Protein AF-A0A074XEB4-F1 (afdb_monomer)

Solvent-accessible surface area (backbone atoms only — not comparable to full-atom values): 8879 Å² total; per-residue (Å²): 133,75,72,48,78,46,71,29,44,56,76,37,63,10,95,48,58,69,48,80,45,62,54,69,74,56,50,58,54,47,54,52,51,36,45,74,75,64,67,63,70,78,90,46,61,67,48,52,50,41,33,47,50,17,45,57,63,32,37,26,54,66,77,94,17,57,70,47,36,46,62,58,50,24,24,54,47,22,41,49,53,44,48,55,43,42,75,75,69,44,49,66,73,52,87,62,85,43,35,45,31,39,47,49,46,71,90,68,72,49,52,50,68,60,49,26,54,48,27,45,80,61,78,38,92,58,65,51,54,53,48,76,52,41,83,82,71,46,72,66,57,52,52,44,47,51,54,47,53,54,52,66,68,65,78,76,123

Mean predicted aligned error: 4.4 Å

pLDDT: mean 93.13, std 8.38, range [37.31, 98.62]

Radius of gyration: 19.77 Å; Cα contacts (8 Å, |Δi|>4): 208; chains: 1; bounding box: 48×30×53 Å

Structure (mmCIF, N/CA/C/O backbone):
data_AF-A0A074XEB4-F1
#
_entry.id   AF-A0A074XEB4-F1
#
loop_
_atom_site.group_PDB
_atom_site.id
_atom_site.type_symbol
_atom_site.label_atom_id
_atom_site.label_alt_id
_atom_site.label_comp_id
_atom_site.label_asym_id
_atom_site.label_entity_id
_atom_site.label_seq_id
_atom_site.pdbx_PDB_ins_code
_atom_site.Cartn_x
_atom_site.Cartn_y
_atom_site.Cartn_z
_atom_site.occupancy
_atom_site.B_iso_or_equiv
_atom_site.auth_seq_id
_atom_site.auth_comp_id
_atom_site.auth_asym_id
_atom_site.auth_atom_id
_atom_site.pdbx_PDB_model_num
ATOM 1 N N . MET A 1 1 ? 13.886 19.000 -16.911 1.00 63.03 1 MET A N 1
ATOM 2 C CA . MET A 1 1 ? 13.196 17.870 -17.573 1.00 63.03 1 MET A CA 1
ATOM 3 C C . MET A 1 1 ? 12.607 17.005 -16.473 1.00 63.03 1 MET A C 1
ATOM 5 O O . MET A 1 1 ? 13.325 16.750 -15.516 1.00 63.03 1 MET A O 1
ATOM 9 N N . ALA A 1 2 ? 11.324 16.650 -16.542 1.00 77.25 2 ALA A N 1
ATOM 10 C CA . ALA A 1 2 ? 10.680 15.866 -15.488 1.00 77.25 2 ALA A CA 1
ATOM 11 C C . ALA A 1 2 ? 11.095 14.390 -15.575 1.00 77.25 2 ALA A C 1
ATOM 13 O O . ALA A 1 2 ? 11.271 13.855 -16.672 1.00 77.25 2 ALA A O 1
ATOM 14 N N . SER A 1 3 ? 11.252 13.750 -14.421 1.00 87.69 3 SER A N 1
ATOM 15 C CA . SER A 1 3 ? 11.361 12.302 -14.302 1.00 87.69 3 SER A CA 1
ATOM 16 C C . SER A 1 3 ? 10.159 11.777 -13.521 1.00 87.69 3 SER A C 1
ATOM 18 O O . SER A 1 3 ? 9.656 12.440 -12.613 1.00 87.69 3 SER A O 1
ATOM 20 N N . HIS A 1 4 ? 9.677 10.596 -13.899 1.00 93.44 4 HIS A N 1
ATOM 21 C CA . HIS A 1 4 ? 8.518 9.963 -13.277 1.00 93.44 4 HIS A CA 1
ATOM 22 C C . HIS A 1 4 ? 8.945 8.611 -12.697 1.00 93.44 4 HIS A C 1
ATOM 24 O O . HIS A 1 4 ? 9.179 7.672 -13.464 1.00 93.44 4 HIS A O 1
ATOM 30 N N . PRO A 1 5 ? 9.121 8.505 -11.368 1.00 93.75 5 PRO A N 1
ATOM 31 C CA . PRO A 1 5 ? 9.399 7.232 -10.727 1.00 93.75 5 PRO A CA 1
ATOM 32 C C . PRO A 1 5 ? 8.119 6.396 -10.614 1.00 93.75 5 PRO A C 1
ATOM 34 O O . PRO A 1 5 ? 7.050 6.911 -10.292 1.00 93.75 5 PRO A O 1
ATOM 37 N N . LEU A 1 6 ? 8.250 5.092 -10.831 1.00 94.31 6 LEU A N 1
ATOM 38 C CA . LEU A 1 6 ? 7.203 4.093 -10.646 1.00 94.31 6 LEU A CA 1
ATOM 39 C C . LEU A 1 6 ? 7.745 2.963 -9.771 1.00 94.31 6 LEU A C 1
ATOM 41 O O . LEU A 1 6 ? 8.860 2.502 -9.995 1.00 94.31 6 LEU A O 1
ATOM 45 N N . ASP A 1 7 ? 6.964 2.510 -8.795 1.00 96.00 7 ASP A N 1
ATOM 46 C CA . ASP A 1 7 ? 7.328 1.418 -7.888 1.00 96.00 7 ASP A CA 1
ATOM 47 C C . ASP A 1 7 ? 6.452 0.190 -8.158 1.00 96.00 7 ASP A C 1
ATOM 49 O O . ASP A 1 7 ? 5.226 0.295 -8.154 1.00 96.00 7 ASP A O 1
ATOM 53 N N . PHE A 1 8 ? 7.078 -0.968 -8.363 1.00 96.88 8 PHE A N 1
ATOM 54 C CA . PHE A 1 8 ? 6.392 -2.240 -8.611 1.00 96.88 8 PHE A CA 1
ATOM 55 C C . PHE A 1 8 ? 6.152 -3.050 -7.331 1.00 96.88 8 PHE A C 1
ATOM 57 O O . PHE A 1 8 ? 5.372 -3.998 -7.333 1.00 96.88 8 PHE A O 1
ATOM 64 N N . SER A 1 9 ? 6.812 -2.682 -6.234 1.00 96.12 9 SER A N 1
ATOM 65 C CA . SER A 1 9 ? 6.899 -3.473 -5.003 1.00 96.12 9 SER A CA 1
ATOM 66 C C . SER A 1 9 ? 5.862 -3.152 -3.929 1.00 96.12 9 SER A C 1
ATOM 68 O O . SER A 1 9 ? 5.866 -3.743 -2.852 1.00 96.12 9 SER A O 1
ATOM 70 N N . LYS A 1 10 ? 4.950 -2.223 -4.226 1.00 95.69 10 LYS A N 1
ATOM 71 C CA . LYS A 1 10 ? 3.802 -1.896 -3.372 1.00 95.69 10 LYS A CA 1
ATOM 72 C C . LYS A 1 10 ? 2.583 -2.725 -3.784 1.00 95.69 10 LYS A C 1
ATOM 74 O O . LYS A 1 10 ? 2.668 -3.938 -3.935 1.00 95.69 10 LYS A O 1
ATOM 79 N N . ASP A 1 11 ? 1.443 -2.078 -4.009 1.00 93.75 11 ASP A N 1
ATOM 80 C CA . ASP A 1 11 ? 0.188 -2.766 -4.319 1.00 93.75 11 ASP A CA 1
ATOM 81 C C . ASP A 1 11 ? 0.176 -3.450 -5.700 1.00 93.75 11 ASP A C 1
ATOM 83 O O . ASP A 1 11 ? -0.709 -4.254 -5.979 1.00 93.75 11 ASP A O 1
ATOM 87 N N . LEU A 1 12 ? 1.188 -3.189 -6.540 1.00 94.44 12 LEU A N 1
ATOM 88 C CA . LEU A 1 12 ? 1.451 -3.966 -7.755 1.00 94.44 12 LEU A CA 1
ATOM 89 C C . LEU A 1 12 ? 1.935 -5.397 -7.452 1.00 94.44 12 LEU A C 1
ATOM 91 O O . LEU A 1 12 ? 1.704 -6.299 -8.249 1.00 94.44 12 LEU A O 1
ATOM 95 N N . GLY A 1 13 ? 2.540 -5.639 -6.286 1.00 94.44 13 GLY A N 1
ATOM 96 C CA . GLY A 1 13 ? 2.830 -6.988 -5.800 1.00 94.44 13 GLY A CA 1
ATOM 97 C C . GLY A 1 13 ? 4.103 -7.641 -6.342 1.00 94.44 13 GLY A C 1
ATOM 98 O O . GLY A 1 13 ? 4.326 -8.821 -6.064 1.00 94.44 13 GLY A O 1
ATOM 99 N N . ALA A 1 14 ? 4.963 -6.914 -7.065 1.00 96.75 14 ALA A N 1
ATOM 100 C CA . ALA A 1 14 ? 6.295 -7.423 -7.388 1.00 96.75 14 ALA A CA 1
ATOM 101 C C . ALA A 1 14 ? 7.145 -7.531 -6.102 1.00 96.75 14 ALA A C 1
ATOM 103 O O . ALA A 1 14 ? 6.984 -6.730 -5.185 1.00 96.75 14 ALA A O 1
ATOM 104 N N . PRO A 1 15 ? 8.092 -8.477 -6.003 1.00 95.75 15 PRO A N 1
ATOM 105 C CA . PRO A 1 15 ? 8.903 -8.638 -4.794 1.00 95.75 15 PRO A CA 1
ATOM 106 C C . PRO A 1 15 ? 9.856 -7.458 -4.541 1.00 95.75 15 PRO A C 1
ATOM 108 O O . PRO A 1 15 ? 10.216 -7.186 -3.401 1.00 95.75 15 PRO A O 1
ATOM 111 N N . MET A 1 16 ? 10.291 -6.769 -5.599 1.00 94.94 16 MET A N 1
ATOM 112 C CA . MET A 1 16 ? 11.122 -5.565 -5.545 1.00 94.94 16 MET A CA 1
ATOM 113 C C . MET A 1 16 ? 11.140 -4.880 -6.915 1.00 94.94 16 MET A C 1
ATOM 115 O O . MET A 1 16 ? 10.913 -5.523 -7.940 1.00 94.94 16 MET A O 1
ATOM 119 N N . GLY A 1 17 ? 11.501 -3.598 -6.935 1.00 93.44 17 GLY A N 1
ATOM 120 C CA . GLY A 1 17 ? 11.861 -2.887 -8.159 1.00 93.44 17 GLY A CA 1
ATOM 121 C C . GLY A 1 17 ? 11.115 -1.573 -8.346 1.00 93.44 17 GLY A C 1
ATOM 122 O O . GLY A 1 17 ? 9.956 -1.427 -7.970 1.00 93.44 17 GLY A O 1
ATOM 123 N N . ALA A 1 18 ? 11.797 -0.632 -8.990 1.00 95.06 18 ALA A N 1
ATOM 124 C CA . ALA A 1 18 ? 11.249 0.643 -9.417 1.00 95.06 18 ALA A CA 1
ATOM 125 C C . ALA A 1 18 ? 11.841 1.027 -10.778 1.00 95.06 18 ALA A C 1
ATOM 127 O O . ALA A 1 18 ? 12.940 0.592 -11.138 1.00 95.06 18 ALA A O 1
ATOM 128 N N . MET A 1 19 ? 11.122 1.850 -11.535 1.00 94.94 19 MET A N 1
ATOM 129 C CA . MET A 1 19 ? 11.554 2.375 -12.825 1.00 94.94 19 MET 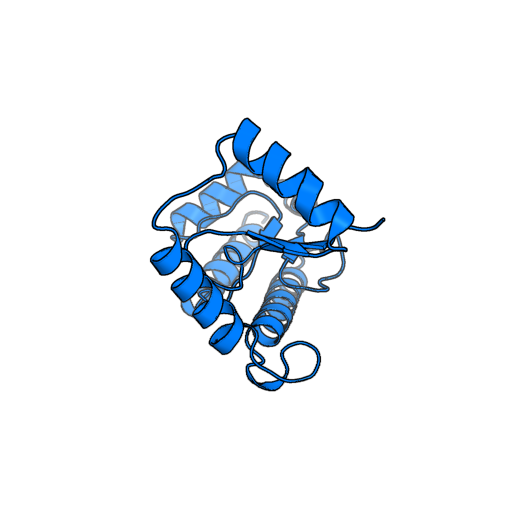A CA 1
ATOM 130 C C . MET A 1 19 ? 11.528 3.896 -12.809 1.00 94.94 19 MET A C 1
ATOM 132 O O . MET A 1 19 ? 10.626 4.502 -12.243 1.00 94.94 19 MET A O 1
ATOM 136 N N . LEU A 1 20 ? 12.515 4.505 -13.459 1.00 95.75 20 LEU A N 1
ATOM 137 C CA . LEU A 1 20 ? 12.515 5.929 -13.752 1.00 95.75 20 LEU A CA 1
ATOM 138 C C . LEU A 1 20 ? 12.183 6.123 -15.229 1.00 95.75 20 LEU A C 1
ATOM 140 O O . LEU A 1 20 ? 12.869 5.572 -16.091 1.00 95.75 20 LEU A O 1
ATOM 144 N N . LEU A 1 21 ? 11.147 6.905 -15.507 1.00 95.31 21 LEU A N 1
ATOM 145 C CA . LEU A 1 21 ? 10.716 7.265 -16.854 1.00 95.31 21 LEU A CA 1
ATOM 146 C C . LEU A 1 21 ? 11.100 8.720 -17.137 1.00 95.31 21 LEU A C 1
ATOM 148 O O . LEU A 1 21 ? 10.986 9.582 -16.264 1.00 95.31 21 LEU A O 1
ATOM 152 N N . GLY A 1 22 ? 11.559 9.004 -18.352 1.00 95.56 22 GLY A N 1
ATOM 153 C CA . GLY A 1 22 ? 11.956 10.348 -18.762 1.00 95.56 22 GLY A CA 1
ATOM 154 C C . GLY A 1 22 ? 12.641 10.361 -20.125 1.00 95.56 22 GLY A C 1
ATOM 155 O O . GLY A 1 22 ? 12.739 9.335 -20.795 1.00 95.56 22 GLY A O 1
ATOM 156 N N . SER A 1 23 ? 13.131 11.533 -20.533 1.00 96.69 23 SER A N 1
ATOM 157 C CA . SER A 1 23 ? 13.868 11.702 -21.793 1.00 96.69 23 SER A CA 1
ATOM 158 C C . SER A 1 23 ? 15.157 10.877 -21.825 1.00 96.69 23 SER A C 1
ATOM 160 O O . SER A 1 23 ? 15.798 10.698 -20.788 1.00 96.69 23 SER A O 1
ATOM 162 N N . GLU A 1 24 ? 15.611 10.497 -23.015 1.00 96.38 24 GLU A N 1
ATOM 163 C CA . GLU A 1 24 ? 16.871 9.771 -23.207 1.00 96.38 24 GLU A CA 1
ATOM 164 C C . GLU A 1 24 ? 18.082 10.476 -22.571 1.00 96.38 24 GLU A C 1
ATOM 166 O O . GLU A 1 24 ? 18.862 9.835 -21.864 1.00 96.38 24 GLU A O 1
ATOM 171 N N . ALA A 1 25 ? 18.202 11.800 -22.743 1.00 96.19 25 ALA A N 1
ATOM 172 C CA . ALA A 1 25 ? 19.281 12.595 -22.152 1.00 96.19 25 ALA A CA 1
ATOM 173 C C . ALA A 1 25 ? 19.324 12.462 -20.617 1.00 96.19 25 ALA A C 1
ATOM 175 O O . ALA A 1 25 ? 20.382 12.195 -20.043 1.00 96.19 25 ALA A O 1
ATOM 176 N N . LEU A 1 26 ? 18.159 12.562 -19.966 1.00 96.00 26 LEU A N 1
ATOM 177 C CA . LEU A 1 26 ? 18.008 12.338 -18.527 1.00 96.00 26 LEU A CA 1
ATOM 178 C C . LEU A 1 26 ? 18.387 10.902 -18.148 1.00 96.00 26 LEU A C 1
ATOM 180 O O . LEU A 1 26 ? 19.211 10.693 -17.262 1.00 96.00 26 LEU A O 1
ATOM 184 N N . LEU A 1 27 ? 17.852 9.897 -18.847 1.00 96.44 27 LEU A N 1
ATOM 185 C CA . LEU A 1 27 ? 18.127 8.491 -18.534 1.00 96.44 27 LEU A CA 1
ATOM 186 C C . LEU A 1 27 ? 19.608 8.120 -18.721 1.00 96.44 27 LEU A C 1
ATOM 188 O O . LEU A 1 27 ? 20.113 7.252 -18.008 1.00 96.44 27 LEU A O 1
ATOM 192 N N . CYS A 1 28 ? 20.324 8.774 -19.639 1.00 96.50 28 CYS A N 1
ATOM 193 C CA . CYS A 1 28 ? 21.765 8.599 -19.810 1.00 96.50 28 CYS A CA 1
ATOM 194 C C . CYS A 1 28 ? 22.542 9.048 -18.561 1.00 96.50 28 CYS A C 1
ATOM 196 O O . CYS A 1 28 ? 23.406 8.314 -18.069 1.00 96.50 28 CYS A O 1
ATOM 198 N N . GLN A 1 29 ? 22.193 10.210 -17.999 1.00 96.06 29 GLN A N 1
ATOM 199 C CA . GLN A 1 29 ? 22.771 10.706 -16.748 1.00 96.06 29 GLN A CA 1
ATOM 200 C C . GLN A 1 29 ? 22.396 9.808 -15.559 1.00 96.06 29 GLN A C 1
ATOM 202 O O . GLN A 1 29 ? 23.272 9.371 -14.808 1.00 96.06 29 GLN A O 1
ATOM 207 N N . GLU A 1 30 ? 21.119 9.455 -15.430 1.00 96.56 30 GLU A N 1
ATOM 208 C CA . GLU A 1 30 ? 20.603 8.648 -14.319 1.00 96.56 30 GLU A CA 1
ATOM 209 C C . GLU A 1 30 ? 21.184 7.229 -14.297 1.00 96.56 30 GLU A C 1
ATOM 211 O O . GLU A 1 30 ? 21.447 6.674 -13.232 1.00 96.56 30 GLU A O 1
ATOM 216 N N . ARG A 1 31 ? 21.500 6.633 -15.455 1.00 96.50 31 ARG A N 1
ATOM 217 C CA . ARG A 1 31 ? 22.206 5.338 -15.511 1.00 96.50 31 ARG A CA 1
ATOM 218 C C . ARG A 1 31 ? 23.599 5.400 -14.883 1.00 96.50 31 ARG A C 1
ATOM 220 O O . ARG A 1 31 ? 24.019 4.409 -14.280 1.00 96.50 31 ARG A O 1
ATOM 227 N N . ARG A 1 32 ? 24.303 6.533 -15.002 1.00 97.06 32 ARG A N 1
ATOM 228 C CA . ARG A 1 32 ? 25.608 6.744 -14.349 1.00 97.06 32 ARG A CA 1
ATOM 229 C C . ARG A 1 32 ? 25.432 6.870 -12.840 1.00 97.06 32 ARG A C 1
ATOM 231 O O . ARG A 1 32 ? 26.115 6.170 -12.101 1.00 97.06 32 ARG A O 1
ATOM 238 N N . ILE A 1 33 ? 24.459 7.668 -12.394 1.00 96.88 33 ILE A N 1
ATOM 239 C CA . ILE A 1 33 ? 24.118 7.811 -10.969 1.00 96.88 33 ILE A CA 1
ATOM 240 C C . ILE A 1 33 ? 23.744 6.451 -10.375 1.00 96.88 33 ILE A C 1
ATOM 242 O O . ILE A 1 33 ? 24.343 6.032 -9.388 1.00 96.88 33 ILE A O 1
ATOM 246 N N . ARG A 1 34 ? 22.851 5.702 -11.035 1.00 97.25 34 ARG A N 1
ATOM 247 C CA . ARG A 1 34 ? 22.467 4.336 -10.651 1.00 97.25 34 ARG A CA 1
ATOM 248 C C . ARG A 1 34 ? 23.682 3.429 -10.489 1.00 97.25 34 ARG A C 1
ATOM 250 O O . ARG A 1 34 ? 23.700 2.595 -9.590 1.00 97.25 34 ARG A O 1
ATOM 257 N N . LYS A 1 35 ? 24.699 3.560 -11.347 1.00 97.12 35 LYS A N 1
ATOM 258 C CA . LYS A 1 35 ? 25.930 2.774 -11.220 1.00 97.12 35 LYS A CA 1
ATOM 259 C C . LYS A 1 35 ? 26.767 3.213 -10.016 1.00 97.12 35 LYS A C 1
ATOM 261 O O . LYS A 1 35 ? 27.248 2.337 -9.302 1.00 97.12 35 LYS A O 1
ATOM 266 N N . ASN A 1 36 ? 26.887 4.518 -9.780 1.00 98.00 36 ASN A N 1
ATOM 267 C CA . ASN A 1 36 ? 27.647 5.093 -8.666 1.00 98.00 36 ASN A CA 1
ATOM 268 C C . ASN A 1 36 ? 27.069 4.703 -7.300 1.00 98.00 36 ASN A C 1
ATOM 270 O O . ASN A 1 36 ? 27.828 4.382 -6.394 1.00 98.00 36 ASN A O 1
ATOM 274 N N . ILE A 1 37 ? 25.740 4.662 -7.167 1.00 97.31 37 ILE A N 1
ATOM 275 C CA . ILE A 1 37 ? 25.063 4.264 -5.919 1.00 97.31 37 ILE A CA 1
ATOM 276 C C . ILE A 1 37 ? 24.916 2.740 -5.760 1.00 97.31 37 ILE A C 1
ATOM 278 O O . ILE A 1 37 ? 24.242 2.276 -4.848 1.00 97.31 37 ILE A O 1
ATOM 282 N N . GLY A 1 38 ? 25.489 1.941 -6.669 1.00 96.56 38 GLY A N 1
ATOM 283 C CA . GLY A 1 38 ? 25.442 0.476 -6.595 1.00 96.56 38 GLY A CA 1
ATOM 284 C C . GLY A 1 38 ? 24.176 -0.187 -7.159 1.00 96.56 38 GLY A C 1
ATOM 285 O O . GLY A 1 38 ? 24.094 -1.410 -7.183 1.00 96.56 38 GLY A O 1
ATOM 286 N N . GLY A 1 39 ? 23.228 0.565 -7.722 1.00 95.44 39 GLY A N 1
ATOM 287 C CA . GLY A 1 39 ? 21.998 0.035 -8.338 1.00 95.44 39 GLY A CA 1
ATOM 288 C C . GLY A 1 39 ? 22.190 -0.672 -9.691 1.00 95.44 39 GLY A C 1
ATOM 289 O O . GLY A 1 39 ? 21.224 -1.067 -10.344 1.00 95.44 39 GLY A O 1
ATOM 290 N N . GLY A 1 40 ? 23.429 -0.809 -10.171 1.00 94.56 40 GLY A N 1
ATOM 291 C CA . GLY A 1 40 ? 23.765 -1.508 -11.413 1.00 94.56 40 GLY A CA 1
ATOM 292 C C . GLY A 1 40 ? 23.779 -3.030 -11.256 1.00 94.56 40 GLY A C 1
ATOM 293 O O . GLY A 1 40 ? 24.859 -3.623 -11.283 1.00 94.56 40 GLY A O 1
ATOM 294 N N . MET A 1 41 ? 22.596 -3.635 -11.113 1.00 94.81 41 MET A N 1
ATOM 295 C CA . MET A 1 41 ? 22.401 -5.085 -10.981 1.00 94.81 41 MET A CA 1
ATOM 296 C C . MET A 1 41 ? 22.805 -5.846 -12.255 1.00 94.81 41 MET A C 1
ATOM 298 O O . MET A 1 41 ? 22.797 -5.294 -13.357 1.00 94.81 41 MET A O 1
ATOM 302 N N . ARG A 1 42 ? 23.177 -7.123 -12.101 1.00 94.12 42 ARG A N 1
ATOM 303 C CA . ARG A 1 42 ? 23.560 -8.014 -13.207 1.00 94.12 42 ARG A CA 1
ATOM 304 C C . ARG A 1 42 ? 22.358 -8.815 -13.706 1.00 94.12 42 ARG A C 1
ATOM 306 O O . ARG A 1 42 ? 21.616 -8.309 -14.538 1.00 94.12 42 ARG A O 1
ATOM 313 N N . GLN A 1 43 ? 22.135 -10.021 -13.192 1.00 95.06 43 GLN A N 1
ATOM 314 C CA . GLN A 1 43 ? 21.053 -10.927 -13.592 1.00 95.06 43 GLN A CA 1
ATOM 315 C C . GLN A 1 43 ? 19.671 -10.466 -13.076 1.00 95.06 43 GLN A C 1
ATOM 317 O O . GLN A 1 43 ? 18.950 -11.209 -12.421 1.00 95.06 43 GLN A O 1
ATOM 322 N N . ALA A 1 44 ? 19.283 -9.224 -13.375 1.00 95.25 44 ALA A N 1
ATOM 323 C CA . ALA A 1 44 ? 18.034 -8.614 -12.921 1.00 95.25 44 ALA A CA 1
ATOM 324 C C . ALA A 1 44 ? 16.782 -9.134 -13.653 1.00 95.25 44 ALA A C 1
ATOM 326 O O . ALA A 1 44 ? 15.672 -8.804 -13.250 1.00 95.25 44 ALA A O 1
ATOM 327 N N . GLY A 1 45 ? 16.944 -9.958 -14.697 1.00 96.25 45 GLY A N 1
ATOM 328 C CA . GLY A 1 45 ? 15.842 -10.432 -15.543 1.00 96.25 45 GLY A CA 1
ATOM 329 C C . GLY A 1 45 ? 14.719 -11.134 -14.775 1.00 96.25 45 GLY A C 1
ATOM 330 O O . GLY A 1 45 ? 13.557 -10.904 -15.079 1.00 96.25 45 GLY A O 1
ATOM 331 N N . VAL A 1 46 ? 15.043 -11.904 -13.729 1.00 95.38 46 VAL A N 1
ATOM 332 C CA . VAL A 1 46 ? 14.034 -12.560 -12.871 1.00 95.38 46 VAL A CA 1
ATOM 333 C C . VAL A 1 46 ? 13.148 -11.529 -12.161 1.00 95.38 46 VAL A C 1
ATOM 335 O O . VAL A 1 46 ? 11.932 -11.681 -12.105 1.00 95.38 46 VAL A O 1
ATOM 338 N N . LEU A 1 47 ? 13.743 -10.440 -11.667 1.00 95.06 47 LEU A N 1
ATOM 339 C CA . LEU A 1 47 ? 13.009 -9.354 -11.015 1.00 95.06 47 LEU A CA 1
ATOM 340 C C . LEU A 1 47 ? 12.203 -8.538 -12.026 1.00 95.06 47 LEU A C 1
ATOM 342 O O . LEU A 1 47 ? 11.070 -8.158 -11.750 1.00 95.06 47 LEU A O 1
ATOM 346 N N . THR A 1 48 ? 12.769 -8.300 -13.212 1.00 96.19 48 THR A N 1
ATOM 347 C CA . THR A 1 48 ? 12.062 -7.629 -14.308 1.00 96.19 48 THR A CA 1
ATOM 348 C C . THR A 1 48 ? 10.843 -8.431 -14.763 1.00 96.19 48 THR A C 1
ATOM 350 O O . THR A 1 48 ? 9.795 -7.835 -14.975 1.00 96.19 48 THR A O 1
ATOM 353 N N . ALA A 1 49 ? 10.937 -9.762 -14.834 1.00 96.94 49 ALA A N 1
ATOM 354 C CA . ALA A 1 49 ? 9.801 -10.624 -15.154 1.00 96.94 49 ALA A CA 1
ATOM 355 C C . ALA A 1 49 ? 8.695 -10.540 -14.088 1.00 96.94 49 ALA A C 1
ATOM 357 O O . ALA A 1 49 ? 7.523 -10.412 -14.430 1.00 96.94 49 ALA A O 1
ATOM 358 N N . ALA A 1 50 ? 9.050 -10.530 -12.798 1.00 96.62 50 ALA A N 1
ATOM 359 C CA . ALA A 1 50 ? 8.068 -10.355 -11.727 1.00 96.62 50 ALA A CA 1
ATOM 360 C C . ALA A 1 50 ? 7.387 -8.973 -11.773 1.00 96.62 50 ALA A C 1
ATOM 362 O O . ALA A 1 50 ? 6.180 -8.874 -11.564 1.00 96.62 50 ALA A O 1
ATOM 363 N N . ALA A 1 51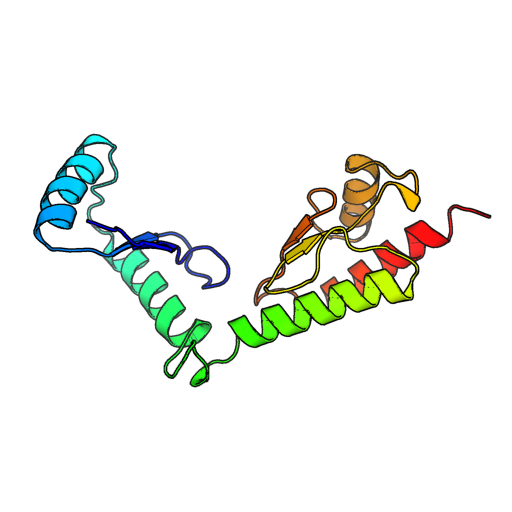 ? 8.139 -7.911 -12.085 1.00 96.62 51 ALA A N 1
ATOM 364 C CA . ALA A 1 51 ? 7.584 -6.573 -12.286 1.00 96.62 51 ALA A CA 1
ATOM 365 C C . ALA A 1 51 ? 6.660 -6.500 -13.512 1.00 96.62 51 ALA A C 1
ATOM 367 O O . ALA A 1 51 ? 5.635 -5.828 -13.458 1.00 96.62 51 ALA A O 1
ATOM 368 N N . GLN A 1 52 ? 6.993 -7.209 -14.593 1.00 96.00 52 GLN A N 1
ATOM 369 C CA . GLN A 1 52 ? 6.139 -7.305 -15.773 1.00 96.00 52 GLN A CA 1
ATOM 370 C C . GLN A 1 52 ? 4.805 -7.981 -15.435 1.00 96.00 52 GLN A C 1
ATOM 372 O O . GLN A 1 52 ? 3.761 -7.394 -15.687 1.00 96.00 52 GLN A O 1
ATOM 377 N N . VAL A 1 53 ? 4.831 -9.146 -14.778 1.00 95.44 53 VAL A N 1
ATOM 378 C CA . VAL A 1 53 ? 3.606 -9.838 -14.330 1.00 95.44 53 VAL A CA 1
ATOM 379 C C . VAL A 1 53 ? 2.772 -8.948 -13.408 1.00 95.44 53 VAL A C 1
ATOM 381 O O . VAL A 1 53 ? 1.556 -8.875 -13.551 1.00 95.44 53 VAL A O 1
ATOM 384 N N . ALA A 1 54 ? 3.414 -8.226 -12.487 1.00 95.25 54 ALA A N 1
ATOM 385 C CA . ALA A 1 54 ? 2.734 -7.266 -11.626 1.00 95.25 54 ALA A CA 1
ATOM 386 C C . ALA A 1 54 ? 2.014 -6.175 -12.439 1.00 95.25 54 ALA A C 1
ATOM 388 O O . ALA A 1 54 ? 0.854 -5.876 -12.179 1.00 95.25 54 ALA A O 1
ATOM 389 N N . VAL A 1 55 ? 2.648 -5.597 -13.459 1.00 94.75 55 VAL A N 1
ATOM 390 C CA . VAL A 1 55 ? 1.975 -4.621 -14.330 1.00 94.75 55 VAL A CA 1
ATOM 391 C C . VAL A 1 55 ? 0.830 -5.280 -15.100 1.00 94.75 55 VAL A C 1
ATOM 393 O O . VAL A 1 55 ? -0.290 -4.780 -15.041 1.00 94.75 55 VAL A O 1
ATOM 396 N N . ASP A 1 56 ? 1.075 -6.412 -15.748 1.00 94.44 56 ASP A N 1
ATOM 397 C CA . ASP A 1 56 ? 0.116 -7.051 -16.653 1.00 94.44 56 ASP A CA 1
ATOM 398 C C . ASP A 1 56 ? -1.120 -7.594 -15.911 1.00 94.44 56 ASP A C 1
ATOM 400 O O . ASP A 1 56 ? -2.249 -7.467 -16.385 1.00 94.44 56 ASP A O 1
ATOM 404 N N . GLU A 1 57 ? -0.943 -8.164 -14.717 1.00 92.31 57 GLU A N 1
ATOM 405 C CA . GLU A 1 57 ? -2.035 -8.795 -13.971 1.00 92.31 57 GLU A CA 1
ATOM 406 C C . GLU A 1 57 ? -2.651 -7.901 -12.893 1.00 92.31 57 GLU A C 1
ATOM 408 O O . GLU A 1 57 ? -3.842 -8.045 -12.579 1.00 92.31 57 GLU A O 1
ATOM 413 N N . GLN A 1 58 ? -1.861 -7.026 -12.264 1.00 93.50 58 GLN A N 1
ATOM 414 C CA . GLN A 1 58 ? -2.314 -6.225 -11.125 1.00 93.50 58 GLN A CA 1
ATOM 415 C C . GLN A 1 58 ? -2.843 -4.860 -11.555 1.0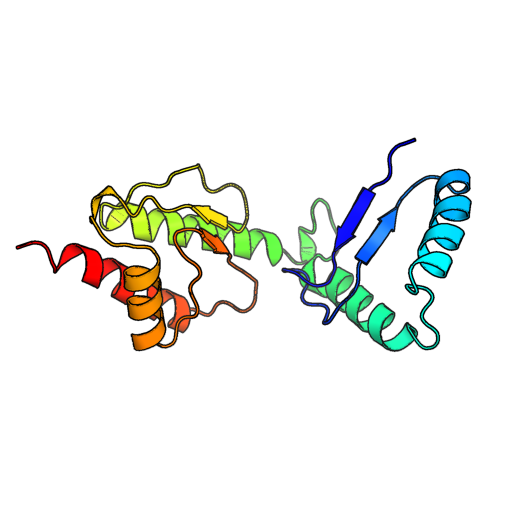0 93.50 58 GLN A C 1
ATOM 417 O O . GLN A 1 58 ? -3.898 -4.438 -11.077 1.00 93.50 58 GLN A O 1
ATOM 422 N N . PHE A 1 59 ? -2.145 -4.191 -12.475 1.00 93.12 59 PHE A N 1
ATOM 423 C CA . PHE A 1 59 ? -2.642 -2.971 -13.109 1.00 93.12 59 PHE A CA 1
ATOM 424 C C . PHE A 1 59 ? -3.523 -3.312 -14.317 1.00 93.12 59 PHE A C 1
ATOM 426 O O . PHE A 1 59 ? -4.683 -2.912 -14.366 1.00 93.12 59 PHE A O 1
ATOM 433 N N . GLY A 1 60 ? -3.008 -4.129 -15.236 1.00 92.62 60 GLY A N 1
ATOM 434 C CA . GLY A 1 60 ? -3.664 -4.519 -16.479 1.00 92.62 60 GLY A CA 1
ATOM 435 C C . GLY A 1 60 ? -3.791 -3.390 -17.499 1.00 92.62 60 GLY A C 1
ATOM 436 O O . GLY A 1 60 ? -3.376 -2.254 -17.280 1.00 92.62 60 GLY A O 1
ATOM 437 N N . ASP A 1 61 ? -4.389 -3.717 -18.641 1.00 89.38 61 ASP A N 1
ATOM 438 C CA . ASP A 1 61 ? -4.602 -2.754 -19.722 1.00 89.38 61 ASP A CA 1
ATOM 439 C C . ASP A 1 61 ? -5.801 -1.820 -19.475 1.00 89.38 61 ASP A C 1
ATOM 441 O O . ASP A 1 61 ? -6.602 -1.980 -18.548 1.00 89.38 61 ASP A O 1
ATOM 445 N N . GLY A 1 62 ? -5.983 -0.881 -20.404 1.00 89.69 62 GLY A N 1
ATOM 446 C CA . GLY A 1 62 ? -7.090 0.068 -20.403 1.00 89.69 62 GLY A CA 1
ATOM 447 C C . GLY A 1 62 ? -6.777 1.321 -19.595 1.00 89.69 62 GLY A C 1
ATOM 448 O O . GLY A 1 62 ? -5.777 1.408 -18.882 1.00 89.69 62 GLY A O 1
ATOM 449 N N . GLU A 1 63 ? -7.642 2.324 -19.730 1.00 90.00 63 GLU A N 1
ATOM 450 C CA . GLU A 1 63 ? -7.468 3.582 -19.010 1.00 90.00 63 GLU A CA 1
ATOM 451 C C . GLU A 1 63 ? -7.437 3.301 -17.503 1.00 90.00 63 GLU A C 1
ATOM 453 O O . GLU A 1 63 ? -8.326 2.618 -16.982 1.00 90.00 63 GLU A O 1
ATOM 458 N N . TRP A 1 64 ? -6.386 3.770 -16.826 1.00 87.81 64 TRP A N 1
ATOM 459 C CA . TRP A 1 64 ? -6.182 3.598 -15.383 1.00 87.81 64 TRP A CA 1
ATOM 460 C C . TRP A 1 64 ? -6.245 2.142 -14.880 1.00 87.81 64 TRP A C 1
ATOM 462 O O . TRP A 1 64 ? -6.688 1.901 -13.757 1.00 87.81 64 TRP A O 1
ATOM 472 N N . GLY A 1 65 ? -5.830 1.164 -15.696 1.00 87.62 65 GLY A N 1
ATOM 473 C CA . GLY A 1 65 ? -5.838 -0.254 -15.306 1.00 87.62 65 GLY A CA 1
ATOM 474 C C . GLY A 1 65 ? -7.250 -0.844 -15.183 1.00 87.62 65 GLY A C 1
ATOM 475 O O . GLY A 1 65 ? -7.507 -1.777 -14.416 1.00 87.62 65 GLY A O 1
ATOM 476 N N . SER A 1 66 ? -8.212 -0.266 -15.909 1.00 89.06 66 SER A N 1
ATOM 477 C CA . SER A 1 66 ? -9.631 -0.636 -15.837 1.00 89.06 66 SER A CA 1
ATOM 478 C C . SER A 1 66 ? -9.924 -2.087 -16.221 1.00 89.06 66 SER A C 1
ATOM 480 O O . SER A 1 66 ? -10.935 -2.619 -15.766 1.00 89.06 66 SER A O 1
ATOM 482 N N . ARG A 1 67 ? -9.060 -2.752 -17.001 1.00 88.00 67 ARG A N 1
ATOM 483 C CA . ARG A 1 67 ? -9.252 -4.162 -17.371 1.00 88.00 67 ARG A CA 1
ATOM 484 C C . ARG A 1 67 ? -9.046 -5.116 -16.196 1.00 88.00 67 ARG A C 1
ATOM 486 O O . ARG A 1 67 ? -9.818 -6.059 -16.063 1.00 88.00 67 ARG A O 1
ATOM 493 N N . SER A 1 68 ? -8.027 -4.893 -15.361 1.00 91.69 68 SER A N 1
ATOM 494 C CA . SER A 1 68 ? -7.818 -5.710 -14.155 1.00 91.69 68 SER A CA 1
ATOM 495 C C . SER A 1 68 ? -8.735 -5.251 -13.023 1.00 91.69 68 SER A C 1
ATOM 497 O O . SER A 1 68 ? -9.329 -6.063 -12.316 1.00 91.69 68 SER A O 1
ATOM 499 N N . GLY A 1 69 ? -8.851 -3.931 -12.829 1.00 91.62 69 GLY A N 1
ATOM 500 C CA . GLY A 1 69 ? -9.681 -3.331 -11.784 1.00 91.62 69 GLY A CA 1
ATOM 501 C C . GLY A 1 69 ? -9.203 -3.594 -10.349 1.00 91.62 69 GLY A C 1
ATOM 502 O O . GLY A 1 69 ? -9.790 -3.055 -9.412 1.00 91.62 69 GLY A O 1
ATOM 503 N N . LYS A 1 70 ? -8.129 -4.366 -10.135 1.00 93.62 70 LYS A N 1
ATOM 504 C CA . LYS A 1 70 ? -7.682 -4.787 -8.797 1.00 93.62 70 LYS A CA 1
ATOM 505 C C . LYS A 1 70 ? -7.256 -3.620 -7.909 1.00 93.62 70 LYS A C 1
ATOM 507 O O . LYS A 1 70 ? -7.712 -3.550 -6.772 1.00 93.62 70 LYS A O 1
ATOM 512 N N . LEU A 1 71 ? -6.471 -2.665 -8.415 1.00 93.50 71 LEU A N 1
ATOM 513 C CA . LEU A 1 71 ? -6.112 -1.470 -7.632 1.00 93.50 71 LEU A CA 1
ATOM 514 C C . LEU A 1 71 ? -7.343 -0.620 -7.288 1.00 93.50 71 LEU A C 1
ATOM 516 O O . LEU A 1 71 ? -7.479 -0.125 -6.171 1.00 93.50 71 LEU A O 1
ATOM 520 N N . ARG A 1 72 ? -8.301 -0.511 -8.218 1.00 94.12 72 ARG A N 1
ATOM 521 C CA . ARG A 1 72 ? -9.573 0.174 -7.954 1.00 94.12 72 ARG A CA 1
ATOM 522 C C . ARG A 1 72 ? -10.366 -0.532 -6.854 1.00 94.12 72 ARG A C 1
ATOM 524 O O . ARG A 1 72 ? -10.907 0.141 -5.982 1.00 94.12 72 ARG A O 1
ATOM 531 N N . ASN A 1 73 ? -10.384 -1.863 -6.845 1.00 95.06 73 ASN A N 1
ATOM 532 C CA . ASN A 1 73 ? -11.016 -2.637 -5.778 1.00 95.06 73 ASN A CA 1
ATOM 533 C C . ASN A 1 73 ? -10.354 -2.373 -4.420 1.00 95.06 73 ASN A C 1
ATOM 535 O O . ASN A 1 73 ? -11.058 -2.273 -3.421 1.00 95.06 73 ASN A O 1
ATOM 539 N N . VAL A 1 74 ? -9.031 -2.187 -4.374 1.00 96.94 74 VAL A N 1
ATOM 540 C CA . VAL A 1 74 ? -8.333 -1.787 -3.142 1.00 96.94 74 VAL A CA 1
ATOM 541 C C . VAL A 1 74 ? -8.758 -0.385 -2.687 1.00 96.94 74 VAL A C 1
ATOM 543 O O . VAL A 1 74 ? -8.932 -0.162 -1.489 1.00 96.94 74 VAL A O 1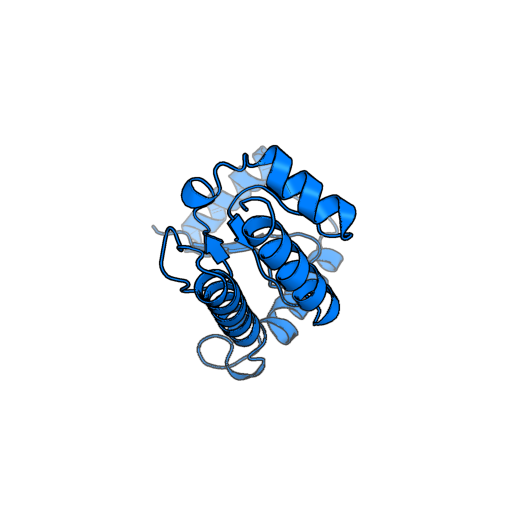
ATOM 546 N N . HIS A 1 75 ? -9.000 0.554 -3.607 1.00 97.06 75 HIS A N 1
ATOM 547 C CA . HIS A 1 75 ? -9.530 1.876 -3.246 1.00 97.06 75 HIS A CA 1
ATOM 548 C C . HIS A 1 75 ? -10.949 1.780 -2.668 1.00 97.06 75 HIS A C 1
ATOM 550 O O . HIS A 1 75 ? -11.258 2.401 -1.651 1.00 97.06 75 HIS A O 1
ATOM 556 N N . GLU A 1 76 ? -11.818 0.974 -3.280 1.00 97.44 76 GLU A N 1
ATOM 557 C CA . GLU A 1 76 ? -13.165 0.733 -2.753 1.00 97.44 76 GLU A CA 1
ATOM 558 C C . GLU A 1 76 ? -13.128 0.009 -1.401 1.00 97.44 76 GLU A C 1
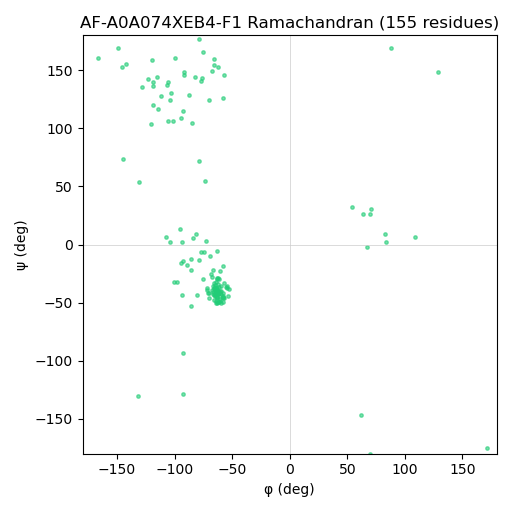ATOM 560 O O . GLU A 1 76 ? -13.905 0.330 -0.498 1.00 97.44 76 GLU A O 1
ATOM 565 N N . LEU A 1 77 ? -12.167 -0.896 -1.209 1.00 98.06 77 LEU A N 1
ATOM 566 C CA . LEU A 1 77 ? -11.929 -1.543 0.073 1.00 98.06 77 LEU A CA 1
ATOM 567 C C . LEU A 1 77 ? -11.504 -0.536 1.148 1.00 98.06 77 LEU A C 1
ATOM 569 O O . LEU A 1 77 ? -12.055 -0.548 2.247 1.00 98.06 77 LEU A O 1
ATOM 573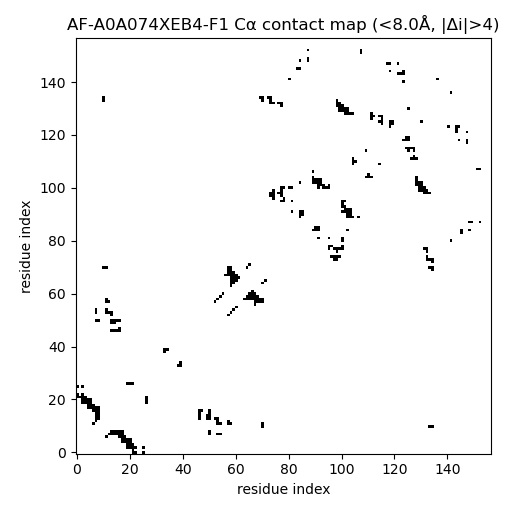 N N . ALA A 1 78 ? -10.573 0.367 0.840 1.00 98.50 78 ALA A N 1
ATOM 574 C CA . ALA A 1 78 ? -10.166 1.420 1.765 1.00 98.50 78 ALA A CA 1
ATOM 575 C C . ALA A 1 78 ? -11.349 2.328 2.136 1.00 98.50 78 ALA A C 1
ATOM 577 O O . ALA A 1 78 ? -11.540 2.641 3.311 1.00 98.50 78 ALA A O 1
ATOM 578 N N . LYS A 1 79 ? -12.206 2.691 1.171 1.00 98.62 79 LYS A N 1
ATOM 579 C CA . LYS A 1 79 ? -13.443 3.442 1.452 1.00 98.62 79 LYS A CA 1
ATOM 580 C C . LYS A 1 79 ? -14.389 2.664 2.366 1.00 98.62 79 LYS A C 1
ATOM 582 O O . LYS A 1 79 ? -14.980 3.258 3.266 1.00 98.62 79 LYS A O 1
ATOM 587 N N . ARG A 1 80 ? -14.535 1.347 2.169 1.00 98.31 80 ARG A N 1
ATOM 588 C CA . ARG A 1 80 ? -15.321 0.478 3.064 1.00 98.31 80 ARG A CA 1
ATOM 589 C C . ARG A 1 80 ? -14.747 0.488 4.480 1.00 98.31 80 ARG A C 1
ATOM 591 O O . ARG A 1 80 ? -15.512 0.689 5.414 1.00 98.31 80 ARG A O 1
ATOM 598 N N . VAL A 1 81 ? -13.431 0.347 4.640 1.00 98.38 81 VAL A N 1
ATOM 599 C CA . VAL A 1 81 ? -12.759 0.408 5.952 1.00 98.38 81 VAL A CA 1
ATOM 600 C C . VAL A 1 81 ? -12.938 1.778 6.613 1.00 98.38 81 VAL A C 1
ATOM 602 O O . VAL A 1 81 ? -13.261 1.844 7.796 1.00 98.38 81 VAL A O 1
ATOM 605 N N . GLY A 1 82 ? -12.813 2.870 5.853 1.00 98.12 82 GLY A N 1
ATOM 606 C CA . GLY A 1 82 ? -13.093 4.220 6.349 1.00 98.12 82 GLY A CA 1
ATOM 607 C C . GLY A 1 82 ? -14.526 4.361 6.872 1.00 98.12 82 GLY A C 1
ATOM 608 O O . GLY A 1 82 ? -14.728 4.828 7.988 1.00 98.12 82 GLY A O 1
ATOM 609 N N . LYS A 1 83 ? -15.514 3.856 6.124 1.00 98.00 83 LYS A N 1
ATOM 610 C CA . LYS A 1 83 ? -16.916 3.825 6.571 1.00 98.00 83 LYS A CA 1
ATOM 611 C C . LYS A 1 83 ? -17.122 2.947 7.801 1.00 98.00 83 LYS A C 1
ATOM 613 O O . LYS A 1 83 ? -17.889 3.325 8.677 1.00 98.00 83 LYS A O 1
ATOM 618 N N . MET A 1 84 ? -16.464 1.789 7.883 1.00 97.12 84 MET A N 1
ATOM 619 C CA . MET A 1 84 ? -16.528 0.925 9.069 1.00 97.12 84 MET A CA 1
ATOM 620 C C . MET A 1 84 ? -16.068 1.684 10.315 1.00 97.12 84 MET A 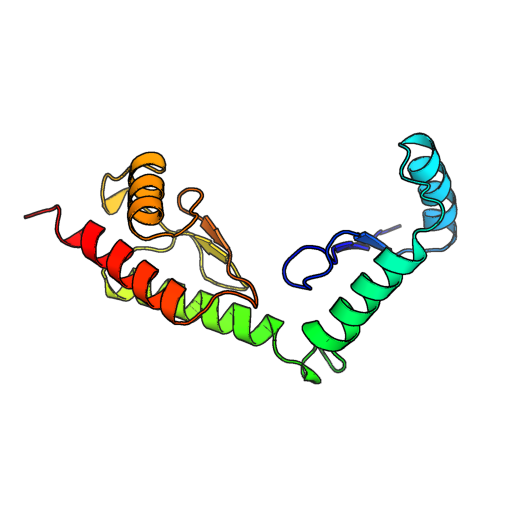C 1
ATOM 622 O O . MET A 1 84 ? -16.756 1.660 11.330 1.00 97.12 84 MET A O 1
ATOM 626 N N . TRP A 1 85 ? -14.958 2.417 10.217 1.00 96.12 85 TRP A N 1
ATOM 627 C CA . TRP A 1 85 ? -14.456 3.265 11.297 1.00 96.12 85 TRP A CA 1
ATOM 628 C C . TRP A 1 85 ? -15.451 4.363 11.703 1.00 96.12 85 TRP A C 1
ATOM 630 O O . TRP A 1 85 ? -15.763 4.523 12.886 1.00 96.12 85 TRP A O 1
ATOM 640 N N . GLU A 1 86 ? -15.997 5.092 10.729 1.00 95.25 86 GLU A N 1
ATOM 641 C CA . GLU A 1 86 ? -16.974 6.162 10.969 1.00 95.25 86 GLU A CA 1
ATOM 642 C C . GLU A 1 86 ? -18.280 5.644 11.583 1.00 95.25 86 GLU A C 1
ATOM 644 O O . GLU A 1 86 ? -18.801 6.257 12.514 1.00 95.25 86 GLU A O 1
ATOM 649 N N . LEU A 1 87 ? -18.780 4.491 11.124 1.00 94.44 87 LEU A N 1
ATOM 650 C CA . LEU A 1 87 ? -20.000 3.859 11.642 1.00 94.44 87 LEU A CA 1
ATOM 651 C C . LEU A 1 87 ? -19.886 3.469 13.113 1.00 94.44 87 LEU A C 1
ATOM 653 O O . LEU A 1 87 ? -20.894 3.452 13.817 1.00 94.44 87 LEU A O 1
ATOM 657 N N . LYS A 1 88 ? -18.677 3.172 13.594 1.00 91.50 88 LYS A N 1
ATOM 658 C CA . LYS A 1 88 ? -18.460 2.931 15.021 1.00 91.50 88 LYS A CA 1
ATOM 659 C C . LYS A 1 88 ? -18.375 4.234 15.822 1.00 91.50 88 LYS A C 1
ATOM 661 O O . LYS A 1 88 ? -18.505 4.190 17.032 1.00 91.50 88 LYS A O 1
ATOM 666 N N . GLY A 1 89 ? -18.236 5.394 15.176 1.00 90.62 89 GLY A N 1
ATOM 667 C CA . GLY A 1 89 ? -18.101 6.710 15.814 1.00 90.62 89 GLY A CA 1
ATOM 668 C C . GLY A 1 89 ? -16.699 7.315 15.691 1.00 90.62 89 GLY A C 1
ATOM 669 O O . GLY A 1 89 ? -16.414 8.364 16.285 1.00 90.62 89 GLY A O 1
ATOM 670 N N . GLY A 1 90 ? -15.817 6.671 14.928 1.00 92.88 90 GLY A N 1
ATOM 671 C CA . GLY A 1 90 ? -14.505 7.187 14.575 1.00 92.88 90 GLY A CA 1
ATOM 672 C C . GLY A 1 90 ? -14.578 8.434 13.693 1.00 92.88 90 GLY A C 1
ATOM 673 O O . GLY A 1 90 ? -15.588 8.713 13.051 1.00 92.88 90 GLY A O 1
ATOM 674 N N . LYS A 1 91 ? -13.493 9.212 13.663 1.00 94.38 91 LYS A N 1
ATOM 675 C CA . LYS A 1 91 ? -13.312 10.301 12.692 1.00 94.38 91 LYS A CA 1
ATOM 676 C C . LYS A 1 91 ? -12.091 10.023 11.833 1.00 94.38 91 LYS A C 1
ATOM 678 O O . LYS A 1 91 ? -11.070 9.563 12.347 1.00 94.38 91 LYS A O 1
ATOM 683 N N . LEU A 1 92 ? -12.191 10.309 10.542 1.00 96.38 92 LEU A N 1
ATOM 684 C CA . LEU A 1 92 ? -11.044 10.302 9.643 1.00 96.38 92 LEU A CA 1
ATOM 685 C C . LEU A 1 92 ? -10.290 11.632 9.752 1.00 96.38 92 LEU A C 1
ATOM 687 O O . LEU A 1 92 ? -10.898 12.688 9.912 1.00 96.38 92 LEU A O 1
ATOM 691 N N . GLN A 1 93 ? -8.963 11.589 9.654 1.00 95.62 93 GLN A N 1
ATOM 692 C CA . GLN A 1 93 ? -8.134 12.795 9.557 1.00 95.62 93 GLN A CA 1
ATOM 693 C C . GLN A 1 93 ? -8.213 13.424 8.160 1.00 95.62 93 GLN A C 1
ATOM 695 O O . GLN A 1 93 ? -8.032 14.630 8.013 1.00 95.62 93 GLN A O 1
ATOM 700 N N . LYS A 1 94 ? -8.435 12.598 7.129 1.00 95.12 94 LYS A N 1
ATOM 701 C CA . LYS A 1 94 ? -8.481 12.986 5.714 1.00 95.12 94 LYS A CA 1
ATOM 702 C C . LYS A 1 94 ? -9.507 12.124 4.966 1.00 95.12 94 LYS A C 1
ATOM 704 O O . LYS A 1 94 ? -9.707 10.976 5.367 1.00 95.12 94 LYS A O 1
ATOM 709 N N . PRO A 1 95 ? -10.115 12.625 3.876 1.00 97.38 95 PRO A N 1
ATOM 710 C CA . PRO A 1 95 ? -10.929 11.799 2.988 1.00 97.38 95 PRO A CA 1
ATOM 711 C C . PRO A 1 95 ? -10.144 10.600 2.434 1.00 97.38 95 PRO A C 1
ATOM 713 O O . PRO A 1 95 ? -8.943 10.698 2.176 1.00 97.38 95 PRO A O 1
ATOM 716 N N . VAL A 1 96 ? -10.826 9.472 2.229 1.00 98.31 96 VAL A N 1
ATOM 717 C CA . VAL A 1 96 ? -10.228 8.277 1.613 1.00 98.31 96 VAL A CA 1
ATOM 718 C C . VAL A 1 96 ? -10.308 8.390 0.091 1.00 98.31 96 VAL A C 1
ATOM 720 O O . VAL A 1 96 ? -11.375 8.200 -0.495 1.00 98.31 96 VAL A O 1
ATOM 723 N N . GLU A 1 97 ? -9.178 8.691 -0.551 1.00 96.69 97 GLU A N 1
ATOM 724 C CA . GLU A 1 97 ? -9.099 8.868 -2.013 1.00 96.69 97 GLU A CA 1
ATOM 725 C C . GLU A 1 97 ? -8.530 7.647 -2.753 1.00 96.69 97 GLU A C 1
ATOM 727 O O . GLU A 1 97 ? -8.927 7.363 -3.882 1.00 96.69 97 GLU A O 1
ATOM 732 N N . THR A 1 98 ? -7.608 6.915 -2.120 1.00 96.69 98 THR A N 1
ATOM 733 C CA . THR A 1 98 ? -6.899 5.764 -2.708 1.00 96.69 98 THR A CA 1
ATOM 734 C C . THR A 1 98 ? -6.926 4.573 -1.747 1.00 96.69 98 THR A C 1
ATOM 736 O O . THR A 1 98 ? -7.988 4.224 -1.244 1.00 96.69 98 THR A O 1
ATOM 739 N N . ASN A 1 99 ? -5.788 3.935 -1.468 1.00 97.75 99 ASN A N 1
ATOM 740 C CA . ASN A 1 99 ? -5.680 2.741 -0.636 1.00 97.75 99 ASN A CA 1
ATOM 741 C C . ASN A 1 99 ? -5.326 3.029 0.835 1.00 97.75 99 ASN A C 1
ATOM 743 O O . ASN A 1 99 ? -4.922 2.116 1.550 1.00 97.75 99 ASN A O 1
ATOM 747 N N . GLN A 1 100 ? -5.422 4.279 1.294 1.00 98.25 100 GLN A N 1
ATOM 748 C CA . GLN A 1 100 ? -5.027 4.666 2.652 1.00 98.25 100 GLN A CA 1
ATOM 749 C C . GLN A 1 100 ? -6.197 5.229 3.446 1.00 98.25 100 GLN A C 1
ATOM 751 O O . GLN A 1 100 ? -6.934 6.084 2.958 1.00 98.25 100 GLN A O 1
ATOM 756 N N . VAL A 1 101 ? -6.307 4.801 4.702 1.00 98.31 101 VAL A N 1
ATOM 757 C CA . VAL A 1 101 ? -7.282 5.306 5.670 1.00 98.31 101 VAL A CA 1
ATOM 758 C C . VAL A 1 101 ? -6.524 5.915 6.839 1.00 98.31 101 VAL A C 1
ATOM 760 O O . VAL A 1 101 ? -5.739 5.241 7.501 1.00 98.31 101 VAL A O 1
ATOM 763 N N . TRP A 1 102 ? -6.754 7.204 7.080 1.00 97.25 102 TRP A N 1
ATOM 764 C CA . TRP A 1 102 ? -6.112 7.956 8.155 1.00 97.25 102 TRP A CA 1
ATOM 765 C C . TRP A 1 102 ? -7.112 8.187 9.282 1.00 97.25 102 TRP A C 1
ATOM 767 O O . TRP A 1 102 ? -8.026 9.001 9.141 1.00 97.25 102 TRP A O 1
ATOM 777 N N . MET A 1 103 ? -6.957 7.467 10.389 1.00 95.38 103 MET A N 1
ATOM 778 C CA . MET A 1 103 ? -7.873 7.513 11.530 1.00 95.38 103 MET A CA 1
ATOM 779 C C . MET A 1 103 ? -7.431 8.553 12.564 1.00 95.38 103 MET A C 1
ATOM 781 O O . MET A 1 103 ? -6.245 8.769 12.785 1.00 95.38 103 MET A O 1
ATOM 785 N N . ASN A 1 104 ? -8.380 9.208 13.229 1.00 93.75 104 ASN A N 1
ATOM 786 C CA . ASN A 1 104 ? -8.105 10.011 14.419 1.00 93.75 104 ASN A CA 1
ATOM 787 C C . ASN A 1 104 ? -8.337 9.154 15.673 1.00 93.75 104 ASN A C 1
ATOM 789 O O . ASN A 1 104 ? -9.485 8.844 15.997 1.00 93.75 104 ASN A O 1
ATOM 793 N N . LEU A 1 105 ? -7.252 8.786 16.360 1.00 91.44 105 LEU A N 1
ATOM 794 C CA . LEU A 1 105 ? -7.295 7.989 17.590 1.00 91.44 105 LEU A CA 1
ATOM 795 C C . LEU A 1 105 ? -7.503 8.843 18.854 1.00 91.44 105 LEU A C 1
ATOM 797 O O . LEU A 1 105 ? -8.029 8.335 19.842 1.00 91.44 105 LEU A O 1
ATOM 801 N N . ASP A 1 106 ? -7.188 10.143 18.810 1.00 86.88 106 ASP A N 1
ATOM 802 C CA . ASP A 1 106 ? -7.218 11.056 19.966 1.00 86.88 106 ASP A CA 1
ATOM 803 C C . ASP A 1 106 ? -8.575 11.067 20.677 1.00 86.88 106 ASP A C 1
ATOM 805 O O . ASP A 1 106 ? -8.650 11.125 21.903 1.00 86.88 106 ASP A O 1
ATOM 809 N N . ARG A 1 107 ? -9.674 10.946 19.918 1.00 78.50 107 ARG A N 1
ATOM 810 C CA . ARG A 1 107 ? -11.038 10.870 20.476 1.00 78.50 107 ARG A CA 1
ATOM 811 C C . ARG A 1 107 ? -11.206 9.706 21.462 1.00 78.50 107 ARG A C 1
ATOM 813 O O . ARG A 1 107 ? -11.971 9.798 22.428 1.00 78.50 107 ARG A O 1
ATOM 820 N N . PHE A 1 108 ? -10.506 8.608 21.220 1.00 83.31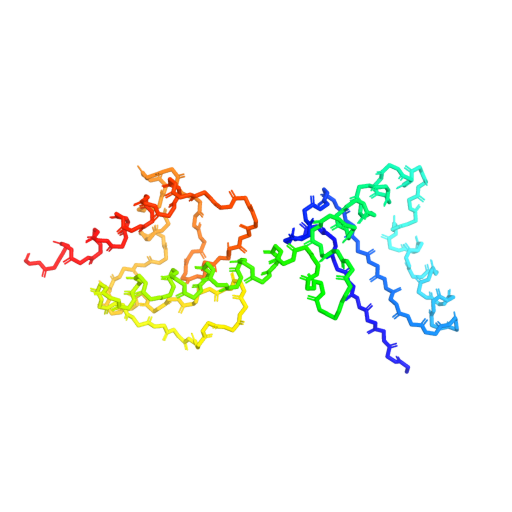 108 PHE A N 1
ATOM 821 C CA . PHE A 1 108 ? -10.548 7.417 22.059 1.00 83.31 108 PHE A CA 1
ATOM 822 C C . PHE A 1 108 ? -9.565 7.511 23.221 1.00 83.31 108 PHE A C 1
ATOM 824 O O . PHE A 1 108 ? -9.740 6.794 24.197 1.00 83.31 108 PHE A O 1
ATOM 831 N N . GLY A 1 109 ? -8.641 8.477 23.200 1.00 85.56 109 GLY A N 1
ATOM 832 C CA . GLY A 1 109 ? -7.585 8.594 24.202 1.00 85.56 109 GLY A CA 1
ATOM 833 C C . GLY A 1 109 ? -6.646 7.391 24.185 1.00 85.56 109 GLY A C 1
ATOM 834 O O . GLY A 1 109 ? -6.090 7.063 25.222 1.00 85.56 109 GLY A O 1
ATOM 835 N N . VAL A 1 110 ? -6.540 6.725 23.032 1.00 88.88 110 VAL A N 1
ATOM 836 C CA . VAL A 1 110 ? -5.728 5.525 22.828 1.00 88.88 110 VAL A CA 1
ATOM 837 C C . VAL A 1 110 ? -4.471 5.931 22.078 1.00 88.88 110 VAL A C 1
ATOM 839 O O . VAL A 1 110 ? -4.556 6.641 21.070 1.00 88.88 110 VAL A O 1
ATOM 842 N N . THR A 1 111 ? -3.311 5.509 22.573 1.00 92.31 111 THR A N 1
ATOM 843 C CA . THR A 1 111 ? -2.037 5.791 21.904 1.00 92.31 111 THR A CA 1
ATOM 844 C C . THR A 1 111 ? -1.856 4.909 20.667 1.00 92.31 111 THR A C 1
ATOM 846 O O . THR A 1 111 ? -2.564 3.918 20.471 1.00 92.31 111 THR A O 1
ATOM 849 N N . ALA A 1 112 ? -0.898 5.257 19.804 1.00 92.88 112 ALA A N 1
ATOM 850 C CA . ALA A 1 112 ? -0.562 4.409 18.661 1.00 92.88 112 ALA A CA 1
ATOM 851 C C . ALA A 1 112 ? -0.106 3.014 19.124 1.00 92.88 112 ALA A C 1
ATOM 853 O O . ALA A 1 112 ? -0.540 2.015 18.563 1.00 92.88 112 ALA A O 1
ATOM 854 N N . GLU A 1 113 ? 0.673 2.938 20.206 1.00 94.38 113 GLU A N 1
ATOM 855 C CA . GLU A 1 113 ? 1.168 1.675 20.756 1.00 94.38 113 GLU A CA 1
ATOM 856 C C . GLU A 1 113 ? 0.035 0.785 21.291 1.00 94.38 113 GLU A C 1
ATOM 858 O O . GLU A 1 113 ? 0.021 -0.422 21.055 1.00 94.38 113 GLU A O 1
ATOM 863 N N . GLU A 1 114 ? -0.945 1.362 21.990 1.00 93.38 114 GLU A N 1
ATOM 864 C CA . GLU A 1 114 ? -2.113 0.623 22.490 1.00 93.38 114 GLU A CA 1
ATOM 865 C C . GLU A 1 114 ? -3.011 0.119 21.350 1.00 93.38 114 GLU A C 1
ATOM 867 O O . GLU A 1 114 ? -3.586 -0.979 21.421 1.00 93.38 114 GLU A O 1
ATOM 872 N N . TRP A 1 115 ? -3.130 0.917 20.287 1.00 94.94 115 TRP A N 1
ATOM 873 C CA . TRP A 1 115 ? -3.823 0.530 19.065 1.00 94.94 115 TRP A CA 1
ATOM 874 C C . TRP A 1 115 ? -3.113 -0.636 18.371 1.00 94.94 115 TRP A C 1
ATOM 876 O O . TRP A 1 115 ? -3.748 -1.657 18.088 1.00 94.94 115 TRP A O 1
ATOM 886 N N . ASP A 1 116 ? -1.799 -0.538 18.190 1.00 95.44 116 ASP A N 1
ATOM 887 C CA . ASP A 1 116 ? -0.994 -1.576 17.551 1.00 95.44 116 ASP A CA 1
ATOM 888 C C . ASP A 1 116 ? -1.039 -2.884 18.357 1.00 95.44 116 ASP A C 1
ATOM 890 O O . ASP A 1 116 ? -1.311 -3.949 17.796 1.00 95.44 116 ASP A O 1
ATOM 894 N N . ALA A 1 117 ? -0.941 -2.808 19.690 1.00 94.88 117 ALA A N 1
ATOM 895 C CA . ALA A 1 117 ? -1.100 -3.958 20.586 1.00 94.88 117 ALA A CA 1
ATOM 896 C C . ALA A 1 117 ? -2.511 -4.580 20.531 1.00 94.88 117 ALA A C 1
ATOM 898 O O . ALA A 1 117 ? -2.707 -5.778 20.767 1.00 94.88 117 ALA A O 1
ATOM 899 N N . THR A 1 118 ? -3.542 -3.787 20.230 1.00 93.81 118 THR A N 1
ATOM 900 C CA . THR A 1 118 ? -4.904 -4.297 20.012 1.00 93.81 118 THR A CA 1
ATOM 901 C C . THR A 1 118 ? -5.016 -5.049 18.689 1.00 93.81 118 THR A C 1
ATOM 903 O O . THR A 1 118 ? -5.681 -6.089 18.640 1.00 93.81 118 THR A O 1
ATOM 906 N N . GLY A 1 119 ? -4.334 -4.574 17.645 1.00 95.44 119 GLY A N 1
ATOM 907 C CA . GLY A 1 119 ? -4.183 -5.293 16.383 1.00 95.44 119 GLY A CA 1
ATOM 908 C C . GLY A 1 119 ? -3.441 -6.613 16.548 1.00 95.44 119 GLY A C 1
ATOM 909 O O . GLY A 1 119 ? -3.948 -7.656 16.129 1.00 95.44 119 GLY A O 1
ATOM 910 N N . GLU A 1 120 ? -2.294 -6.591 17.226 1.00 96.12 120 GLU A N 1
ATOM 911 C CA . GLU A 1 120 ? -1.435 -7.763 17.415 1.00 96.12 120 GLU A CA 1
ATOM 912 C C . GLU A 1 120 ? -2.181 -8.908 18.112 1.00 96.12 120 GLU A C 1
ATOM 914 O O . GLU A 1 120 ? -2.179 -10.042 17.628 1.00 96.12 120 GLU A O 1
ATOM 919 N N . ARG A 1 121 ? -2.942 -8.606 19.176 1.00 95.50 121 ARG A N 1
ATOM 920 C CA . ARG A 1 121 ? -3.802 -9.586 19.873 1.00 95.50 121 ARG A CA 1
ATOM 921 C C . ARG A 1 121 ? -4.849 -10.246 18.971 1.00 95.50 121 ARG A C 1
ATOM 923 O O . ARG A 1 121 ? -5.399 -11.287 19.324 1.00 95.50 121 ARG A O 1
ATOM 930 N N . ARG A 1 122 ? -5.148 -9.646 17.818 1.00 95.44 122 ARG A N 1
ATOM 931 C CA . ARG A 1 122 ? -6.095 -10.142 16.809 1.00 95.44 122 ARG A CA 1
ATOM 932 C C . ARG A 1 122 ? -5.391 -10.680 15.557 1.00 95.44 122 ARG A C 1
ATOM 934 O O . ARG A 1 122 ? -6.058 -11.056 14.592 1.00 95.44 122 ARG A O 1
ATOM 941 N N . GLY A 1 123 ? -4.061 -10.759 15.570 1.00 96.75 123 GLY A N 1
ATOM 942 C CA . GLY A 1 123 ? -3.250 -11.195 14.437 1.00 96.75 123 GLY A CA 1
ATOM 943 C C . GLY A 1 123 ? -3.219 -10.184 13.289 1.00 96.75 123 GLY A C 1
ATOM 944 O O . GLY A 1 123 ? -3.141 -10.589 12.132 1.00 96.75 123 GLY A O 1
ATOM 945 N N . LEU A 1 124 ? -3.339 -8.890 13.595 1.00 97.12 124 LEU A N 1
ATOM 946 C CA . LEU A 1 124 ? -3.205 -7.791 12.640 1.00 97.12 124 LEU A CA 1
ATOM 947 C C . LEU A 1 124 ? -1.875 -7.073 12.865 1.00 97.12 124 LEU A C 1
ATOM 949 O O . LEU A 1 124 ? -1.513 -6.786 14.003 1.00 97.12 124 LEU A O 1
ATOM 953 N N . LEU A 1 125 ? -1.186 -6.741 11.774 1.00 95.81 125 LEU A N 1
ATOM 954 C CA . LEU A 1 125 ? -0.047 -5.832 11.805 1.00 95.81 125 LEU A CA 1
ATOM 955 C C . LEU A 1 125 ? -0.549 -4.418 11.523 1.00 95.81 125 LEU A C 1
ATOM 957 O O . LEU A 1 125 ? -1.056 -4.145 10.433 1.00 95.81 125 LEU A O 1
ATOM 961 N N . LEU A 1 126 ? -0.420 -3.549 12.515 1.00 95.81 126 LEU A N 1
ATOM 962 C CA . LEU A 1 126 ? -0.805 -2.146 12.456 1.00 95.81 126 LEU A CA 1
ATOM 963 C C . LEU A 1 126 ? 0.438 -1.279 12.698 1.00 95.81 126 LEU A C 1
ATOM 965 O O . LEU A 1 126 ? 1.448 -1.772 13.196 1.00 95.81 126 LEU A O 1
ATOM 969 N N . ASP A 1 127 ? 0.370 -0.027 12.257 1.00 93.88 127 ASP A N 1
ATOM 970 C CA . ASP A 1 127 ? 1.443 0.965 12.391 1.00 93.88 127 ASP A CA 1
ATOM 971 C C . ASP A 1 127 ? 0.791 2.335 12.615 1.00 93.88 127 ASP A C 1
ATOM 973 O O . ASP A 1 127 ? 0.629 3.164 11.705 1.00 93.88 127 ASP A O 1
ATOM 977 N N . GLY A 1 128 ? 0.272 2.504 13.829 1.00 94.06 128 GLY A N 1
ATOM 978 C CA . GLY A 1 128 ? -0.445 3.690 14.257 1.00 94.06 128 GLY A CA 1
ATOM 979 C C . GLY A 1 128 ? -1.731 3.969 13.456 1.00 94.06 128 GLY A C 1
ATOM 980 O O . GLY A 1 128 ? -2.444 3.055 13.026 1.00 94.06 128 GLY A O 1
ATOM 981 N N . PRO A 1 129 ? -2.094 5.253 13.258 1.00 94.62 129 PRO A N 1
ATOM 982 C CA . PRO A 1 129 ? -3.410 5.639 12.743 1.00 94.62 129 PRO A CA 1
ATOM 983 C C . PRO A 1 129 ? -3.592 5.440 11.231 1.00 94.62 129 PRO A C 1
ATOM 985 O O . PRO A 1 129 ? -4.685 5.691 10.712 1.00 94.62 129 PRO A O 1
ATOM 988 N N . ARG A 1 130 ? -2.537 5.062 10.497 1.00 96.69 130 ARG A N 1
ATOM 989 C CA . ARG A 1 130 ? -2.568 4.944 9.037 1.00 96.69 130 ARG A CA 1
ATOM 990 C C . ARG A 1 130 ? -2.704 3.486 8.625 1.00 96.69 130 ARG A C 1
ATOM 992 O O . ARG A 1 130 ? -1.729 2.742 8.605 1.00 96.69 130 ARG A O 1
ATOM 999 N N . LEU A 1 131 ? -3.888 3.122 8.154 1.00 97.75 131 LEU A N 1
ATOM 1000 C CA . LEU A 1 131 ? -4.113 1.828 7.522 1.00 97.75 131 LEU A CA 1
ATOM 1001 C C . LEU A 1 131 ? -3.800 1.929 6.029 1.00 97.75 131 LEU A C 1
ATOM 1003 O O . LEU A 1 131 ? -4.316 2.811 5.341 1.00 97.75 131 LEU A O 1
ATOM 1007 N N . VAL A 1 132 ? -2.971 1.017 5.524 1.00 97.62 132 VAL A N 1
ATOM 1008 C CA . VAL A 1 132 ? -2.659 0.896 4.095 1.00 97.62 132 VAL A CA 1
ATOM 1009 C C . VAL A 1 132 ? -3.202 -0.434 3.597 1.00 97.62 132 VAL A C 1
ATOM 1011 O O . VAL A 1 132 ? -2.779 -1.498 4.040 1.00 97.62 132 VAL A O 1
ATOM 1014 N N . LEU A 1 133 ? -4.157 -0.364 2.679 1.00 97.62 133 LEU A N 1
ATOM 1015 C CA . LEU A 1 133 ? -4.815 -1.523 2.101 1.00 97.62 133 LEU A CA 1
ATOM 1016 C C . LEU A 1 133 ? -4.069 -1.948 0.834 1.00 97.62 133 LEU A C 1
ATOM 1018 O O . LEU A 1 133 ? -3.489 -1.126 0.123 1.00 97.62 133 LEU A O 1
ATOM 1022 N N . HIS A 1 134 ? -4.087 -3.245 0.555 1.00 96.06 134 HIS A N 1
ATOM 1023 C CA . HIS A 1 134 ? -3.505 -3.823 -0.651 1.00 96.06 134 HIS A CA 1
ATOM 1024 C C . HIS A 1 134 ? -4.282 -5.074 -1.065 1.00 96.06 134 HIS A C 1
ATOM 1026 O O . HIS A 1 134 ? -5.093 -5.613 -0.312 1.00 96.06 134 HIS A O 1
ATOM 1032 N N . HIS A 1 135 ? -4.007 -5.578 -2.259 1.00 93.44 135 HIS A N 1
ATOM 1033 C CA . HIS A 1 135 ? -4.741 -6.677 -2.897 1.00 93.44 135 HIS A CA 1
ATOM 1034 C C . HIS A 1 135 ? -4.709 -8.039 -2.187 1.00 93.44 135 HIS A C 1
ATOM 1036 O O . HIS A 1 135 ? -5.366 -8.972 -2.640 1.00 93.44 135 HIS A O 1
ATOM 1042 N N . ARG A 1 136 ? -3.938 -8.183 -1.102 1.00 94.44 136 ARG A N 1
ATOM 1043 C CA . ARG A 1 136 ? -3.900 -9.411 -0.287 1.00 94.44 136 ARG A CA 1
ATOM 1044 C C . ARG A 1 136 ? -4.669 -9.289 1.028 1.00 94.44 136 ARG A C 1
ATOM 1046 O O . ARG A 1 136 ? -4.655 -10.232 1.812 1.00 94.44 136 ARG A O 1
ATOM 1053 N N . ILE A 1 137 ? -5.321 -8.155 1.285 1.00 96.50 137 ILE A N 1
ATOM 1054 C CA . ILE A 1 137 ? -6.195 -8.009 2.449 1.00 96.50 137 ILE A CA 1
ATOM 1055 C C . ILE A 1 137 ? -7.446 -8.869 2.240 1.00 96.50 137 ILE A C 1
ATOM 1057 O O . ILE A 1 137 ? -8.141 -8.743 1.234 1.00 96.50 137 ILE A O 1
ATOM 1061 N N . THR A 1 138 ? -7.711 -9.760 3.193 1.00 96.69 138 THR A N 1
ATOM 1062 C CA . THR A 1 138 ? -8.810 -10.734 3.150 1.00 96.69 138 THR A CA 1
ATOM 1063 C C . THR A 1 138 ? -10.008 -10.271 3.981 1.00 96.69 138 THR A C 1
ATOM 1065 O O . THR A 1 138 ? -9.862 -9.469 4.900 1.00 96.69 138 THR A O 1
ATOM 1068 N N . GLU A 1 139 ? -11.197 -10.829 3.728 1.00 97.19 139 GLU A N 1
ATOM 1069 C CA . GLU A 1 139 ? -12.393 -10.561 4.551 1.00 97.19 139 GLU A CA 1
ATOM 1070 C C . GLU A 1 139 ? -12.226 -10.990 6.020 1.00 97.19 139 GLU A C 1
ATOM 1072 O O . GLU A 1 139 ? -12.794 -10.366 6.915 1.00 97.19 139 GLU A O 1
ATOM 1077 N N . ASP A 1 140 ? -11.414 -12.016 6.293 1.00 97.75 140 ASP A N 1
ATOM 1078 C CA . ASP A 1 140 ? -11.054 -12.411 7.661 1.00 97.75 140 ASP A CA 1
ATOM 1079 C C . ASP A 1 140 ? -10.241 -11.308 8.362 1.00 97.75 140 ASP A C 1
ATOM 1081 O O . ASP A 1 140 ? -10.565 -10.912 9.482 1.00 97.75 140 ASP A O 1
ATOM 1085 N N . ALA A 1 141 ? -9.253 -10.719 7.676 1.00 97.81 141 ALA A N 1
ATOM 1086 C CA . ALA A 1 141 ? -8.512 -9.573 8.205 1.00 97.81 141 ALA A CA 1
ATOM 1087 C C . ALA A 1 141 ? -9.432 -8.367 8.471 1.00 97.81 141 ALA A C 1
ATOM 1089 O O . ALA A 1 141 ? -9.312 -7.722 9.512 1.00 97.81 141 ALA A O 1
ATOM 1090 N N . LEU A 1 142 ? -10.396 -8.094 7.582 1.00 97.88 142 LEU A N 1
ATOM 1091 C CA . LEU A 1 142 ? -11.382 -7.021 7.778 1.00 97.88 142 LEU A CA 1
ATOM 1092 C C . LEU A 1 142 ? -12.313 -7.291 8.960 1.00 97.88 142 LEU A C 1
ATOM 1094 O O . LEU A 1 142 ? -12.649 -6.371 9.700 1.00 97.88 142 LEU A O 1
ATOM 1098 N N . SER A 1 143 ? -12.711 -8.546 9.155 1.00 97.75 143 SER A N 1
ATOM 1099 C CA . SER A 1 143 ? -13.574 -8.957 10.266 1.00 97.75 143 SER A CA 1
ATOM 1100 C C . SER A 1 143 ? -12.852 -8.803 11.610 1.00 97.75 143 SER A C 1
ATOM 1102 O O . SER A 1 143 ? -13.417 -8.289 12.576 1.00 97.75 143 SER A O 1
ATOM 1104 N N . ARG A 1 144 ? -11.564 -9.166 11.666 1.00 97.81 144 ARG A N 1
ATOM 1105 C CA . ARG A 1 144 ? -10.694 -8.920 12.828 1.00 97.81 144 ARG A CA 1
ATOM 1106 C C . ARG A 1 144 ? -10.489 -7.428 13.077 1.00 97.81 144 ARG A C 1
ATOM 1108 O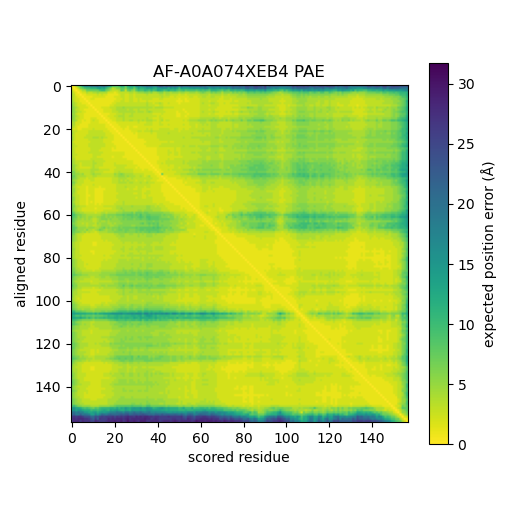 O . ARG A 1 144 ? -10.464 -7.017 14.236 1.00 97.81 144 ARG A O 1
ATOM 1115 N N . LEU A 1 145 ? -10.373 -6.628 12.015 1.00 97.50 145 LEU A N 1
ATOM 1116 C CA . LEU A 1 145 ? -10.258 -5.173 12.109 1.00 97.50 145 LEU A CA 1
ATOM 1117 C C . LEU A 1 145 ? -11.550 -4.534 12.639 1.00 97.50 145 LEU A C 1
ATOM 1119 O O . LEU A 1 145 ? -11.470 -3.685 13.520 1.00 97.50 145 LEU A O 1
ATOM 1123 N N . ASP A 1 146 ? -12.734 -4.973 12.193 1.00 96.31 146 ASP A N 1
ATOM 1124 C CA . ASP A 1 146 ? -14.013 -4.491 12.751 1.00 96.31 146 ASP A CA 1
ATOM 1125 C C . ASP A 1 146 ? -14.114 -4.783 14.251 1.00 96.31 146 ASP A C 1
ATOM 1127 O O . ASP A 1 146 ? -14.509 -3.925 15.041 1.00 96.31 146 ASP A O 1
ATOM 1131 N N . ALA A 1 147 ? -13.696 -5.984 14.659 1.00 95.25 147 ALA A N 1
ATOM 1132 C CA . ALA A 1 147 ? -13.647 -6.362 16.064 1.00 95.25 147 ALA A CA 1
ATOM 1133 C C . ALA A 1 147 ? -12.611 -5.540 16.856 1.00 95.25 147 ALA A C 1
ATOM 1135 O O . ALA A 1 147 ? -12.826 -5.246 18.032 1.00 95.25 147 ALA A O 1
ATOM 1136 N N . ALA A 1 148 ? -11.494 -5.150 16.232 1.00 94.38 148 ALA A N 1
ATOM 1137 C CA . ALA A 1 148 ? -10.522 -4.235 16.828 1.00 94.38 148 ALA A CA 1
ATOM 1138 C C . ALA A 1 148 ? -11.125 -2.838 17.024 1.00 94.38 148 ALA A C 1
ATOM 1140 O O . ALA A 1 148 ? -10.978 -2.266 18.101 1.00 94.38 148 ALA A O 1
ATOM 1141 N N . PHE A 1 149 ? -11.862 -2.327 16.032 1.00 94.31 149 PHE A N 1
ATOM 1142 C CA . PHE A 1 149 ? -12.592 -1.070 16.166 1.00 94.31 149 PHE A CA 1
ATOM 1143 C C . PHE A 1 149 ? -13.600 -1.144 17.304 1.00 94.31 149 PHE A C 1
ATOM 1145 O O . PHE A 1 149 ? -13.557 -0.291 18.177 1.00 94.31 149 PHE A O 1
ATOM 1152 N N . ALA A 1 150 ? -14.445 -2.178 17.353 1.00 89.56 150 ALA A N 1
ATOM 1153 C CA . ALA A 1 150 ? -15.463 -2.334 18.393 1.00 89.56 150 ALA A CA 1
ATOM 1154 C C . ALA A 1 150 ? -14.885 -2.290 19.821 1.00 89.56 150 ALA A C 1
ATOM 1156 O O . ALA A 1 150 ? -15.494 -1.674 20.695 1.00 89.56 150 ALA A O 1
ATOM 1157 N N . ASN A 1 151 ? -13.695 -2.861 20.049 1.00 84.25 151 ASN A N 1
ATOM 1158 C CA . ASN A 1 151 ? -13.030 -2.810 21.355 1.00 84.25 151 ASN A CA 1
ATOM 1159 C C . ASN A 1 151 ? -12.745 -1.379 21.831 1.00 84.25 151 ASN A C 1
ATOM 1161 O O . ASN A 1 151 ? -12.856 -1.118 23.023 1.00 84.25 151 ASN A O 1
ATOM 1165 N N . LEU A 1 152 ? -12.402 -0.457 20.924 1.00 81.94 152 LEU A N 1
ATOM 1166 C CA . LEU A 1 152 ? -12.101 0.938 21.275 1.00 81.94 152 LEU A CA 1
ATOM 1167 C C . LEU A 1 152 ? -13.330 1.698 21.793 1.00 81.94 152 LEU A C 1
ATOM 1169 O O . LEU A 1 152 ? -13.185 2.710 22.476 1.00 81.94 152 LEU A O 1
ATOM 1173 N N . PHE A 1 153 ? -14.532 1.220 21.466 1.00 69.75 153 PHE A N 1
ATOM 1174 C CA . PHE A 1 153 ? -15.792 1.820 21.904 1.00 69.75 153 PHE A CA 1
ATOM 1175 C C . PHE A 1 153 ? -16.349 1.179 23.178 1.00 69.75 153 PHE A C 1
ATOM 1177 O O . PHE A 1 153 ? -17.211 1.778 23.806 1.00 69.75 153 PHE A O 1
ATOM 1184 N N . GLN A 1 154 ? -15.865 -0.003 23.574 1.00 65.94 154 GLN A N 1
ATOM 1185 C CA . GLN A 1 154 ? -16.319 -0.706 24.784 1.00 65.94 154 GLN A CA 1
ATOM 1186 C C . GLN A 1 154 ? -15.531 -0.325 26.045 1.00 65.94 154 GLN A C 1
ATOM 1188 O O . GLN A 1 154 ? -15.999 -0.558 27.151 1.00 65.94 154 GLN A O 1
ATOM 1193 N N . THR A 1 155 ? -14.343 0.267 25.915 1.00 54.62 155 THR A N 1
ATOM 1194 C CA . THR A 1 155 ? -13.489 0.665 27.050 1.00 54.62 155 THR A CA 1
ATOM 1195 C C . THR A 1 155 ? -13.879 1.996 27.710 1.00 54.62 155 THR A C 1
ATOM 1197 O O . THR A 1 155 ? -13.130 2.488 28.552 1.00 54.62 155 THR A O 1
ATOM 1200 N N . LYS A 1 156 ? -15.023 2.598 27.354 1.00 49.25 156 LYS A N 1
ATOM 1201 C CA . LYS A 1 156 ? -15.508 3.871 27.924 1.00 49.25 156 LYS A CA 1
ATOM 1202 C C . LYS A 1 156 ? -16.974 3.811 28.376 1.00 49.25 156 LYS A C 1
ATOM 1204 O O . LYS A 1 156 ? -17.756 4.669 27.977 1.00 49.25 156 LYS A O 1
ATOM 1209 N N . ASP A 1 157 ? -17.293 2.838 29.224 1.00 37.31 157 ASP A N 1
ATOM 1210 C CA . ASP A 1 157 ? -18.413 2.918 30.175 1.00 37.31 157 ASP A CA 1
ATOM 1211 C C . ASP A 1 157 ? -17.866 2.892 31.611 1.00 37.31 157 ASP A C 1
ATOM 1213 O O . ASP A 1 157 ? -16.977 2.048 31.886 1.00 37.31 157 ASP A O 1
#

Organism: NCBI:txid1043004

Secondary structure (DSSP, 8-state):
---EEEESSSTT--SS-EEEE--HHHHHHHHHHHHHTT---SSTHHHHHHHHHIIIIII-SSGGGTTT-HHHHHHHHHHHHHHHHHHHT-EESS---SSEEEEE-GGGT--HHHHHHHHHTTT---BTBEEE--TT--HHHHHHHHHHHHHHHHS--

Foldseek 3Di:
DDKDKDWCVPQLPQVGDIDIDDDPVVVVVVVVVCVVVPVPDDPCVVSVVSSVCSCCQRQNDDDRSVVNCLQVVLLVVCVVLLVLLVVLPWDFPDDRDGNKTATDCVVLVAFQVNLQVLQVVLVHHDRGRIDGTHSPCDVSSVVSVSVSSNVSSVVPD

InterPro domains:
  IPR001597 Aromatic amino acid beta-eliminating lyase/threonine aldolase [PF01212] (7-105)
  IPR015421 Pyridoxal phosphate-dependent transferase, major domain [G3DSA:3.40.640.10] (3-57)
  IPR015422 Pyridoxal phosphate-dependent transferase, small domain [G3DSA:3.90.1150.10] (69-155)
  IPR015424 Pyridoxal phosphate-dependent transferase [SSF53383] (6-154)

Nearest PDB structures (foldseek):
  1bkg-assembly1_B  TM=5.606E-01  e=4.955E-02  Thermus thermophilus HB8
  1gc3-assembly2_D  TM=5.524E-01  e=3.945E-02  Thermus thermophilus HB8
  7lle-assembly1_B  TM=5.910E-01  e=7.817E-02  Micromonospora echinospora
  5veh-assembly1_B  TM=6.070E-01  e=3.854E-01  Aedes aegypti
  7lm0-assembly1_B  TM=5.939E-01  e=3.854E-01  Micromonospora echinospora

Sequence (157 aa):
MASHPLDFSKDLGAPMGAMLLGSEALLCQERRIRKNIGGGMRQAGVLTAAAQVAVDEQFGDGEWGSRSGKLRNVHELAKRVGKMWELKGGKLQKPVETNQVWMNLDRFGVTAEEWDATGERRGLLLDGPRLVLHHRITEDALSRLDAAFANLFQTKD